Protein AF-A0A3B9QGC0-F1 (afdb_monomer_lite)

Secondary structure (DSSP, 8-state):
-PPPPTT---SSS------EEEE--BTTTEE-GGGGGGG-TT---HHHHHHGGGG-EE-HHHHHHHHTS-TTSEEEE-----GGGHHHH-

Radius of gyration: 15.06 Å; chains: 1; bounding box: 40×30×34 Å

Sequence (90 aa):
MSATPRHWHWRQKPEEPRDCAIIDIDGVLADAEHRQHYLDPPWRDWDGFFAECGGDGVFEENKTLLELFDFELTIVLLTSRPTWIQKATL

Foldseek 3Di:
DPDDPPLDDDPPDDDDDDAADEFEPDVQFWALPVLCVCCDPDDHDVVSSLVCSLPTDTPVVNVVVVVPDDPRYHYHYDYPRDPVCVVSVD

pLDDT: mean 94.47, std 6.79, range [51.5, 98.25]

Structure (mmCIF, N/CA/C/O backbone):
data_AF-A0A3B9QGC0-F1
#
_entry.id   AF-A0A3B9QGC0-F1
#
loop_
_atom_site.group_PDB
_atom_site.id
_atom_site.type_symbol
_atom_site.label_atom_id
_atom_site.label_alt_id
_atom_site.label_comp_id
_atom_site.label_asym_id
_atom_site.label_entity_id
_atom_site.label_seq_id
_atom_site.pdbx_PDB_ins_code
_atom_site.Cartn_x
_atom_site.Cartn_y
_atom_site.Cartn_z
_atom_site.occupancy
_atom_site.B_iso_or_equiv
_atom_site.auth_seq_id
_atom_site.auth_comp_id
_atom_site.auth_asym_id
_atom_site.auth_atom_id
_atom_site.pdbx_PDB_model_num
ATOM 1 N N . MET A 1 1 ? -6.874 16.828 21.213 1.00 51.50 1 MET A N 1
ATOM 2 C CA . MET A 1 1 ? -7.051 16.151 19.912 1.00 51.50 1 MET A CA 1
ATOM 3 C C . MET A 1 1 ? -5.753 16.314 19.145 1.00 51.50 1 MET A C 1
ATOM 5 O O . MET A 1 1 ? -5.387 17.444 18.848 1.00 51.50 1 MET A O 1
ATOM 9 N N . SER A 1 2 ? -5.000 15.230 18.954 1.00 59.22 2 SER A N 1
ATOM 10 C CA . SER A 1 2 ? -3.791 15.267 18.123 1.00 59.22 2 SER A CA 1
ATOM 11 C C . SER A 1 2 ? -4.207 15.599 16.691 1.00 59.22 2 SER A C 1
ATOM 13 O O . SER A 1 2 ? -5.174 15.021 16.193 1.00 59.22 2 SER A O 1
ATOM 15 N N . ALA A 1 3 ? -3.536 16.552 16.047 1.00 82.44 3 ALA A N 1
ATOM 16 C CA . ALA A 1 3 ? -3.779 16.823 14.636 1.00 82.44 3 ALA A CA 1
ATOM 17 C C . ALA A 1 3 ? -3.487 15.547 13.830 1.00 82.44 3 ALA A C 1
ATOM 19 O O . ALA A 1 3 ? -2.472 14.888 14.060 1.00 82.44 3 ALA A O 1
ATOM 20 N N . THR A 1 4 ? -4.375 15.189 12.901 1.00 84.25 4 THR A N 1
ATOM 21 C CA . THR A 1 4 ? -4.152 14.034 12.020 1.00 84.25 4 THR A CA 1
ATOM 22 C C . THR A 1 4 ? -2.845 14.248 11.241 1.00 84.25 4 THR A C 1
ATOM 24 O O . THR A 1 4 ? -2.663 15.335 10.679 1.00 84.25 4 THR A O 1
ATOM 27 N N . PRO A 1 5 ? -1.919 13.268 11.205 1.00 89.75 5 PRO A N 1
ATOM 28 C CA . PRO A 1 5 ? -0.686 13.407 10.440 1.00 89.75 5 PRO A CA 1
ATOM 29 C C . PRO A 1 5 ? -0.975 13.701 8.964 1.00 89.75 5 PRO A C 1
ATOM 31 O O . PRO A 1 5 ? -1.892 13.139 8.377 1.00 89.75 5 PRO A O 1
ATOM 34 N N . ARG A 1 6 ? -0.168 14.563 8.333 1.00 88.94 6 ARG A N 1
ATOM 35 C CA . ARG A 1 6 ? -0.410 15.024 6.947 1.00 88.94 6 ARG A CA 1
ATOM 36 C C . ARG A 1 6 ? -0.445 13.910 5.895 1.00 88.94 6 ARG A C 1
ATOM 38 O O . ARG A 1 6 ? -1.011 14.113 4.831 1.00 88.94 6 ARG A O 1
ATOM 45 N N . H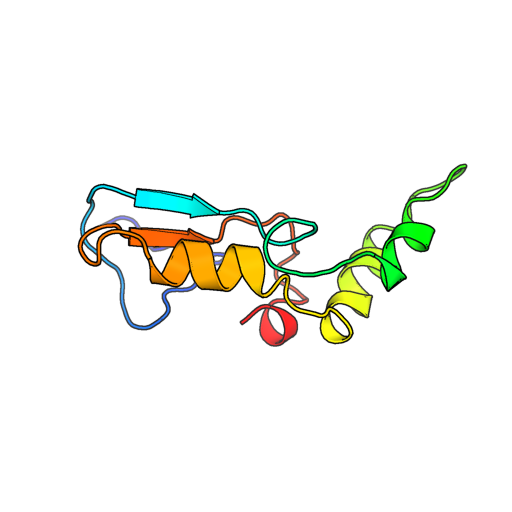IS A 1 7 ? 0.199 12.780 6.169 1.00 89.62 7 HIS A N 1
ATOM 46 C CA . HIS A 1 7 ? 0.272 11.629 5.269 1.00 89.62 7 HIS A CA 1
ATOM 47 C C . HIS A 1 7 ? -0.866 10.621 5.501 1.00 89.62 7 HIS A C 1
ATOM 49 O O . HIS A 1 7 ? -0.891 9.583 4.851 1.00 89.62 7 HIS A O 1
ATOM 55 N N . TRP A 1 8 ? -1.796 10.901 6.420 1.00 92.50 8 TRP A N 1
ATOM 56 C CA . TRP A 1 8 ? -2.964 10.055 6.652 1.00 92.50 8 TRP A CA 1
ATOM 57 C C . TRP A 1 8 ? -4.128 10.511 5.784 1.00 92.50 8 TRP A C 1
ATOM 59 O O . TRP A 1 8 ? -4.361 11.708 5.605 1.00 92.50 8 TRP A O 1
ATOM 69 N N . HIS A 1 9 ? -4.890 9.541 5.293 1.00 92.62 9 HIS A N 1
ATOM 70 C CA . HIS A 1 9 ? -6.114 9.786 4.554 1.00 92.62 9 HIS A CA 1
ATOM 71 C C . HIS A 1 9 ? -7.248 8.954 5.146 1.00 92.62 9 HIS A C 1
ATOM 73 O O . HIS A 1 9 ? -7.158 7.733 5.231 1.00 92.62 9 HIS A O 1
ATOM 79 N N . TRP A 1 10 ? -8.321 9.626 5.555 1.00 92.25 10 TRP A N 1
ATOM 80 C CA . TRP A 1 10 ? -9.538 8.968 6.014 1.00 92.25 10 TRP A CA 1
ATOM 81 C C . TRP A 1 10 ? -10.487 8.804 4.836 1.00 92.25 10 TRP A C 1
ATOM 83 O O . TRP A 1 10 ? -10.815 9.795 4.191 1.00 92.25 10 TRP A O 1
ATOM 93 N N . ARG A 1 11 ? -11.003 7.589 4.613 1.00 89.62 11 ARG A N 1
ATOM 94 C CA . ARG A 1 11 ? -11.989 7.328 3.548 1.00 89.62 11 ARG A CA 1
ATOM 95 C C . ARG A 1 11 ? -13.216 8.245 3.640 1.00 89.62 11 ARG A C 1
ATOM 97 O O . ARG A 1 11 ? -13.800 8.595 2.622 1.00 89.62 11 ARG A O 1
ATOM 104 N N . GLN A 1 12 ? -13.629 8.603 4.859 1.00 89.31 12 GLN A N 1
ATOM 105 C CA . GLN A 1 12 ? -14.735 9.538 5.098 1.00 89.31 12 GLN A CA 1
ATOM 106 C C . GLN A 1 12 ? -14.393 10.562 6.184 1.00 89.31 12 GLN A C 1
ATOM 108 O O . GLN A 1 12 ? -14.383 11.764 5.930 1.00 89.31 12 GLN A O 1
ATOM 113 N N . LYS A 1 13 ? -14.120 10.096 7.406 1.00 90.56 13 LYS A N 1
ATOM 114 C CA . LYS A 1 13 ? -13.810 10.933 8.572 1.00 90.56 13 LYS A CA 1
ATOM 115 C C . LYS A 1 13 ? -12.884 10.184 9.536 1.00 90.56 13 LYS A C 1
ATOM 117 O O . LYS A 1 13 ? -12.815 8.959 9.440 1.00 90.56 13 LYS A O 1
ATOM 122 N N . PRO A 1 14 ? -12.219 10.887 10.468 1.00 89.81 14 PRO A N 1
ATOM 123 C CA . PRO A 1 14 ? -11.516 10.241 11.566 1.00 89.81 14 PRO A CA 1
ATOM 124 C C . PRO A 1 14 ? -12.422 9.280 12.334 1.00 89.81 14 PRO A C 1
ATOM 126 O O . PRO A 1 14 ? -13.581 9.601 12.616 1.00 89.81 14 PRO A O 1
ATOM 129 N N . GLU A 1 15 ? -11.882 8.112 12.658 1.00 85.88 15 GLU A N 1
ATOM 130 C CA . GLU A 1 15 ? -12.559 7.088 13.446 1.00 85.88 15 GLU A CA 1
ATOM 131 C C . GLU A 1 15 ? -12.025 7.048 14.883 1.00 85.88 15 GLU A C 1
ATOM 133 O O . GLU A 1 15 ? -10.850 7.329 15.124 1.00 85.88 15 GLU A O 1
ATOM 138 N N . GLU A 1 16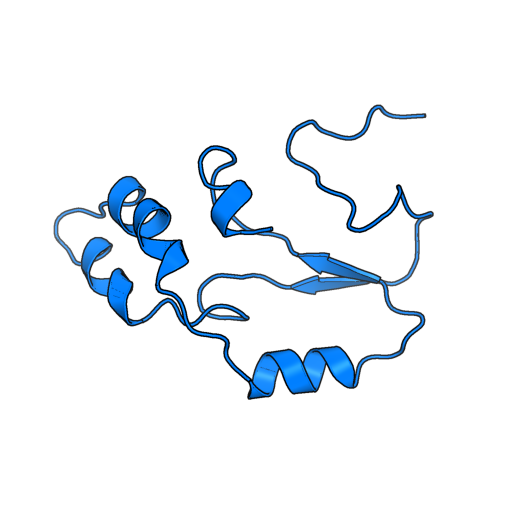 ? -12.888 6.681 15.835 1.00 89.56 16 GLU A N 1
ATOM 139 C CA . GLU A 1 16 ? -12.460 6.362 17.202 1.00 89.56 16 GLU A CA 1
ATOM 140 C C . GLU A 1 16 ? -11.675 5.036 17.230 1.00 89.56 16 GLU A C 1
ATOM 142 O O . GLU A 1 16 ? -11.940 4.162 16.393 1.00 89.56 16 GLU A O 1
ATOM 147 N N . PRO A 1 17 ? -10.737 4.855 18.184 1.00 90.44 17 PRO A N 1
ATOM 148 C CA . PRO A 1 17 ? -9.969 3.620 18.317 1.00 90.44 17 PRO A CA 1
ATOM 149 C C . PRO A 1 17 ? -10.868 2.390 18.477 1.00 90.44 17 PRO A C 1
ATOM 151 O O . PRO A 1 17 ? -11.779 2.386 19.305 1.00 90.44 17 PRO A O 1
ATOM 154 N N . ARG A 1 18 ? -10.578 1.340 17.710 1.00 92.69 18 ARG A N 1
ATOM 155 C CA . ARG A 1 18 ? -11.245 0.035 17.768 1.00 92.69 18 ARG A CA 1
ATOM 156 C C . ARG A 1 18 ? -10.313 -1.057 17.247 1.00 92.69 18 ARG A C 1
ATOM 158 O O . ARG A 1 18 ? -9.213 -0.748 16.779 1.00 92.69 18 ARG A O 1
ATOM 165 N N . ASP A 1 19 ? -10.755 -2.307 17.324 1.00 97.19 19 ASP A N 1
ATOM 166 C CA . ASP A 1 19 ? -10.022 -3.430 16.748 1.00 97.19 19 ASP A CA 1
ATOM 167 C C . ASP A 1 19 ? -9.794 -3.191 15.251 1.00 97.19 19 ASP A C 1
ATOM 169 O O . ASP A 1 19 ? -10.683 -2.740 14.524 1.00 97.19 19 ASP A O 1
ATOM 173 N N . CYS A 1 20 ? -8.572 -3.445 14.789 1.00 96.12 20 CYS A N 1
ATOM 174 C CA . CYS A 1 20 ? -8.193 -3.151 13.416 1.00 96.12 20 CYS A CA 1
ATOM 175 C C . CYS A 1 20 ? -7.283 -4.219 12.816 1.00 96.12 20 CYS A C 1
ATOM 177 O O . CYS A 1 20 ? -6.518 -4.881 13.521 1.00 96.12 20 CYS A O 1
ATOM 179 N N . ALA A 1 21 ? -7.351 -4.338 11.491 1.00 97.06 21 ALA A N 1
ATOM 180 C CA . ALA A 1 21 ? -6.378 -5.059 10.687 1.00 97.06 21 ALA A CA 1
ATOM 181 C C . ALA A 1 21 ? -5.566 -4.062 9.860 1.00 97.06 21 ALA A C 1
ATOM 183 O O . ALA A 1 21 ? -6.124 -3.231 9.139 1.00 97.06 21 ALA A O 1
ATOM 184 N N . ILE A 1 22 ? -4.242 -4.161 9.963 1.00 97.25 22 ILE A N 1
ATOM 185 C CA . ILE A 1 22 ? -3.312 -3.377 9.152 1.00 97.25 22 ILE A CA 1
ATOM 186 C C . ILE A 1 22 ? -2.966 -4.196 7.917 1.00 97.25 22 ILE A C 1
ATOM 188 O O . ILE A 1 22 ? -2.447 -5.304 8.043 1.00 97.25 22 ILE A O 1
ATOM 192 N N . ILE A 1 23 ? -3.246 -3.642 6.743 1.00 98.19 23 ILE A N 1
ATOM 193 C CA . ILE A 1 23 ? -3.042 -4.308 5.461 1.00 98.19 23 ILE A CA 1
ATOM 194 C C . ILE A 1 23 ? -2.032 -3.500 4.651 1.00 98.19 23 ILE A C 1
ATOM 196 O O . ILE A 1 23 ? -2.189 -2.290 4.470 1.00 98.19 23 ILE A O 1
ATOM 200 N N . ASP A 1 24 ? -0.980 -4.171 4.192 1.00 98.12 24 ASP A N 1
ATOM 201 C CA . ASP A 1 24 ? -0.044 -3.598 3.225 1.00 98.12 24 ASP A CA 1
ATOM 202 C C . ASP A 1 24 ? -0.679 -3.537 1.822 1.00 98.12 24 ASP A C 1
ATOM 204 O O . ASP A 1 24 ? -1.718 -4.146 1.566 1.00 98.12 24 ASP A O 1
ATOM 208 N N . ILE A 1 25 ? -0.079 -2.780 0.905 1.00 97.81 25 ILE A N 1
ATOM 209 C CA . ILE A 1 25 ? -0.592 -2.605 -0.457 1.00 97.81 25 ILE A CA 1
ATOM 210 C C . ILE A 1 25 ? 0.225 -3.406 -1.471 1.00 97.81 25 ILE A C 1
ATOM 212 O O . ILE A 1 25 ? -0.333 -4.273 -2.141 1.00 97.81 25 ILE A O 1
ATOM 216 N N . ASP A 1 26 ? 1.516 -3.120 -1.626 1.00 97.94 26 ASP A N 1
ATOM 217 C CA . ASP A 1 26 ? 2.305 -3.599 -2.768 1.00 97.94 26 ASP A CA 1
ATOM 218 C C . ASP A 1 26 ? 2.695 -5.075 -2.605 1.00 97.94 26 ASP A C 1
ATOM 220 O O . ASP A 1 26 ? 3.439 -5.428 -1.697 1.00 97.94 26 ASP A O 1
ATOM 224 N N . GLY A 1 27 ? 2.198 -5.952 -3.484 1.00 96.62 27 GLY A N 1
ATOM 225 C CA . GLY A 1 27 ? 2.374 -7.402 -3.335 1.00 96.62 27 GLY A CA 1
ATOM 226 C C . GLY A 1 27 ? 1.403 -8.047 -2.337 1.00 96.62 27 GLY A C 1
ATOM 227 O O . GLY A 1 27 ? 1.528 -9.237 -2.050 1.00 96.62 27 GLY A O 1
ATOM 228 N N . VAL A 1 28 ? 0.433 -7.279 -1.818 1.00 97.81 28 VAL A N 1
ATOM 229 C CA . VAL A 1 28 ? -0.635 -7.764 -0.929 1.00 97.81 28 VAL A CA 1
ATOM 230 C C . VAL A 1 28 ? -2.011 -7.464 -1.513 1.00 97.81 28 VAL A C 1
ATOM 232 O O . VAL A 1 28 ? -2.747 -8.390 -1.821 1.00 97.81 28 VAL A O 1
ATOM 235 N N . LEU A 1 29 ? -2.383 -6.200 -1.706 1.00 97.88 29 LEU A N 1
ATOM 236 C CA . LEU A 1 29 ? -3.634 -5.839 -2.388 1.00 97.88 29 LEU A CA 1
ATOM 237 C C . LEU A 1 29 ? -3.407 -5.503 -3.855 1.00 97.88 29 LEU A C 1
ATOM 239 O O . LEU A 1 29 ? -4.193 -5.917 -4.703 1.00 97.88 29 LEU A O 1
ATOM 243 N N . ALA A 1 30 ? -2.342 -4.763 -4.140 1.00 98.19 30 ALA A N 1
ATOM 244 C CA . ALA A 1 30 ? -1.960 -4.391 -5.486 1.00 98.19 30 ALA A CA 1
ATOM 245 C C . ALA A 1 30 ? -1.029 -5.448 -6.080 1.00 98.19 30 ALA A C 1
ATOM 247 O O . ALA A 1 30 ? -0.003 -5.791 -5.475 1.00 98.19 30 ALA A O 1
ATOM 248 N N . ASP A 1 31 ? -1.370 -5.915 -7.277 1.00 98.19 31 ASP A N 1
ATOM 249 C CA . ASP A 1 31 ? -0.469 -6.710 -8.097 1.00 98.19 31 ASP A CA 1
ATOM 250 C C . ASP A 1 31 ? 0.584 -5.786 -8.712 1.00 98.19 31 ASP A C 1
ATOM 252 O O . ASP A 1 31 ? 0.331 -5.068 -9.678 1.00 98.19 31 ASP A O 1
ATOM 256 N N . ALA A 1 32 ? 1.759 -5.787 -8.086 1.00 97.69 32 ALA A N 1
ATOM 257 C CA . ALA A 1 32 ? 2.908 -4.983 -8.472 1.00 97.69 32 ALA A CA 1
ATOM 258 C C . ALA A 1 32 ? 3.926 -5.782 -9.307 1.00 97.69 32 ALA A C 1
ATOM 260 O O . ALA A 1 32 ? 5.092 -5.377 -9.379 1.00 97.69 32 ALA A O 1
ATOM 261 N N . GLU A 1 33 ? 3.546 -6.933 -9.883 1.00 97.31 33 GLU A N 1
ATOM 262 C CA . GLU A 1 33 ? 4.462 -7.811 -10.623 1.00 97.31 33 GLU A CA 1
ATOM 263 C C . GLU A 1 33 ? 5.122 -7.082 -11.803 1.00 97.31 33 GLU A C 1
ATOM 265 O O . GLU A 1 33 ? 6.347 -7.129 -11.952 1.00 97.31 33 GLU A O 1
ATOM 270 N N . HIS A 1 34 ? 4.349 -6.324 -12.596 1.00 97.56 34 HIS A N 1
ATOM 271 C CA . HIS A 1 34 ? 4.851 -5.674 -13.818 1.00 97.56 34 HIS A CA 1
ATOM 272 C C . HIS A 1 34 ? 5.973 -4.671 -13.558 1.00 97.56 34 HIS A C 1
ATOM 274 O O . HIS A 1 34 ? 6.759 -4.383 -14.459 1.00 97.56 34 HIS A O 1
ATOM 280 N N . ARG A 1 35 ? 6.074 -4.156 -12.332 1.00 97.56 35 ARG A N 1
ATOM 281 C CA . ARG A 1 35 ? 7.075 -3.172 -11.916 1.00 97.56 35 ARG A CA 1
ATOM 282 C C . ARG A 1 35 ? 8.168 -3.740 -11.010 1.00 97.56 35 ARG A C 1
ATOM 284 O O . ARG A 1 35 ? 9.073 -3.001 -10.646 1.00 97.56 35 ARG A O 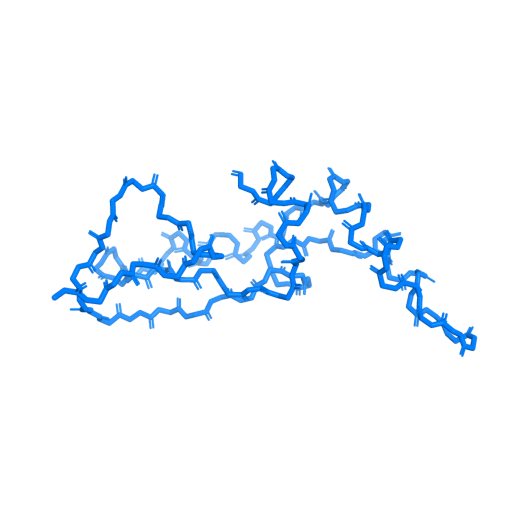1
ATOM 291 N N . GLN A 1 36 ? 8.182 -5.041 -10.705 1.00 97.25 36 GLN A N 1
ATOM 292 C CA . GLN A 1 36 ? 9.275 -5.643 -9.917 1.00 97.25 36 GLN A CA 1
ATOM 293 C C . GLN A 1 36 ? 10.654 -5.456 -10.560 1.00 97.25 36 GLN A C 1
ATOM 295 O O . GLN A 1 36 ? 11.643 -5.306 -9.847 1.00 97.25 36 GLN A O 1
ATOM 300 N N . HIS A 1 37 ? 10.713 -5.381 -11.893 1.00 96.94 37 HIS A N 1
ATOM 301 C CA . HIS A 1 37 ? 11.958 -5.204 -12.641 1.00 96.94 37 HIS A CA 1
ATOM 302 C C . HIS A 1 37 ? 12.724 -3.915 -12.285 1.00 96.94 37 HIS A C 1
ATOM 304 O O . HIS A 1 37 ? 13.941 -3.860 -12.439 1.00 96.94 37 HIS A O 1
ATOM 310 N N . TYR A 1 38 ? 12.052 -2.883 -11.754 1.00 97.94 38 TYR A N 1
ATOM 311 C CA . TYR A 1 38 ? 12.723 -1.680 -11.243 1.00 97.94 38 TYR A CA 1
ATOM 312 C C . TYR A 1 38 ? 13.607 -1.966 -10.018 1.00 97.94 38 TYR A C 1
ATOM 314 O O . TYR A 1 38 ? 14.497 -1.183 -9.692 1.00 97.94 38 TYR A O 1
ATOM 322 N N . LEU A 1 39 ? 13.372 -3.074 -9.313 1.00 97.06 39 LEU A N 1
ATOM 323 C CA . LEU A 1 39 ? 14.083 -3.453 -8.091 1.00 97.06 39 LEU A CA 1
ATOM 324 C C . LEU A 1 39 ? 15.174 -4.505 -8.336 1.00 97.06 39 LEU A C 1
ATOM 326 O O . LEU A 1 39 ? 15.826 -4.951 -7.381 1.00 97.06 39 LEU A O 1
ATOM 330 N N . ASP A 1 40 ? 15.386 -4.883 -9.596 1.00 96.44 40 ASP A N 1
ATOM 331 C CA . ASP A 1 40 ? 16.413 -5.837 -9.981 1.00 96.44 40 ASP A CA 1
ATOM 332 C C . ASP A 1 40 ? 17.827 -5.275 -9.734 1.00 96.44 40 ASP A C 1
ATOM 334 O O . ASP A 1 40 ? 18.081 -4.073 -9.837 1.00 96.44 40 ASP A O 1
ATOM 338 N N . PRO A 1 41 ? 18.801 -6.128 -9.378 1.00 94.38 41 PRO A N 1
ATOM 339 C CA . PRO A 1 41 ? 20.185 -5.701 -9.214 1.00 94.38 41 PRO A CA 1
ATOM 340 C C . PRO A 1 41 ? 20.789 -5.211 -10.547 1.00 94.38 41 PRO A C 1
ATOM 342 O O . PRO A 1 41 ? 20.391 -5.669 -11.616 1.00 94.38 41 PRO A O 1
ATOM 345 N N . PRO A 1 42 ? 21.824 -4.347 -10.518 1.00 94.31 42 PRO A N 1
ATOM 346 C CA . PRO A 1 42 ? 22.611 -3.948 -9.347 1.00 94.31 42 PRO A CA 1
ATOM 347 C C . PRO A 1 42 ? 22.066 -2.739 -8.571 1.00 94.31 42 PRO A C 1
ATOM 349 O O . PRO A 1 42 ? 22.602 -2.432 -7.507 1.00 94.31 42 PRO A O 1
ATOM 352 N N . TRP A 1 43 ? 21.037 -2.055 -9.075 1.00 94.19 43 TRP A N 1
ATOM 353 C CA . TRP A 1 43 ? 20.498 -0.827 -8.486 1.00 94.19 43 TRP A CA 1
ATOM 354 C C . TRP A 1 43 ? 18.976 -0.854 -8.479 1.00 94.19 43 TRP A C 1
ATOM 356 O O . TRP A 1 43 ? 18.366 -1.123 -9.502 1.00 94.19 43 TRP A O 1
ATOM 366 N N . ARG A 1 44 ? 18.382 -0.510 -7.334 1.00 97.38 44 ARG A N 1
ATOM 367 C CA . ARG A 1 44 ? 16.927 -0.433 -7.168 1.00 97.38 44 ARG A CA 1
ATOM 368 C C . ARG A 1 44 ? 16.434 0.972 -7.488 1.00 97.38 44 ARG A C 1
ATOM 370 O O . ARG A 1 44 ? 16.801 1.914 -6.784 1.00 97.38 44 ARG A O 1
ATOM 377 N N . ASP A 1 45 ? 15.588 1.092 -8.498 1.00 97.75 45 ASP A N 1
ATOM 378 C CA . ASP A 1 45 ? 14.878 2.314 -8.860 1.00 97.75 45 ASP A CA 1
ATOM 379 C C . ASP A 1 45 ? 13.512 2.369 -8.160 1.00 97.75 45 ASP A C 1
ATOM 381 O O . ASP A 1 45 ? 12.476 1.976 -8.695 1.00 97.75 45 ASP A O 1
ATOM 385 N N . TRP A 1 46 ? 13.512 2.845 -6.915 1.00 97.44 46 TRP A N 1
ATOM 386 C CA . TRP A 1 46 ? 12.274 3.001 -6.150 1.00 97.44 46 TRP A CA 1
ATOM 387 C C . TRP A 1 46 ? 11.346 4.069 -6.730 1.00 97.44 46 TRP A C 1
ATOM 389 O O . TRP A 1 46 ? 10.129 3.923 -6.634 1.00 97.44 46 TRP A O 1
ATOM 399 N N . ASP A 1 47 ? 11.894 5.122 -7.335 1.00 97.75 47 ASP A N 1
ATOM 400 C CA . ASP A 1 47 ? 11.082 6.194 -7.909 1.00 97.75 47 ASP A CA 1
ATOM 401 C C . ASP A 1 47 ? 10.310 5.677 -9.129 1.00 97.75 47 ASP A C 1
ATOM 403 O O . ASP A 1 47 ? 9.096 5.873 -9.202 1.00 97.75 47 ASP A O 1
ATOM 407 N N . GLY A 1 48 ? 10.977 4.939 -10.025 1.00 97.69 48 GLY A N 1
ATOM 408 C CA . GLY A 1 48 ? 10.342 4.244 -11.146 1.00 97.69 48 GLY A CA 1
ATOM 409 C C . GLY A 1 48 ? 9.327 3.196 -10.685 1.00 97.69 48 GLY A C 1
ATOM 410 O O . GLY A 1 48 ? 8.187 3.195 -11.150 1.00 97.69 48 GLY A O 1
ATOM 411 N N . PHE A 1 49 ? 9.688 2.382 -9.684 1.00 98.06 49 PHE A N 1
ATOM 412 C CA . PHE A 1 49 ? 8.774 1.409 -9.079 1.00 98.06 49 PHE A CA 1
ATOM 413 C C . PHE A 1 49 ? 7.474 2.068 -8.597 1.00 98.06 49 PHE A C 1
ATOM 415 O O . PHE A 1 49 ? 6.380 1.596 -8.898 1.00 98.06 49 PHE A O 1
ATOM 422 N N . PHE A 1 50 ? 7.546 3.168 -7.847 1.00 98.00 50 PHE A N 1
ATOM 423 C CA . PHE A 1 50 ? 6.341 3.824 -7.335 1.00 98.00 50 PHE A CA 1
ATOM 424 C C . PHE A 1 50 ? 5.581 4.609 -8.412 1.00 98.00 50 PHE A C 1
ATOM 426 O O . PHE A 1 50 ? 4.350 4.634 -8.374 1.00 98.00 50 PHE A O 1
ATOM 433 N N . ALA A 1 51 ? 6.272 5.208 -9.384 1.00 97.75 51 ALA A N 1
ATOM 434 C CA . ALA A 1 51 ? 5.639 5.971 -10.460 1.00 97.75 51 ALA A CA 1
ATOM 435 C C . ALA A 1 51 ? 4.693 5.114 -11.322 1.00 97.75 51 ALA A C 1
ATOM 437 O O . ALA A 1 51 ? 3.635 5.597 -11.725 1.00 97.75 51 ALA A O 1
ATOM 438 N N . GLU A 1 52 ? 5.018 3.835 -11.527 1.00 97.69 52 GLU A N 1
ATOM 439 C CA . GLU A 1 52 ? 4.240 2.910 -12.367 1.00 97.69 52 GLU A CA 1
ATOM 440 C C . GLU A 1 52 ? 3.102 2.172 -11.631 1.00 97.69 52 GLU A C 1
ATOM 442 O O . GLU A 1 52 ? 2.461 1.287 -12.202 1.00 97.69 52 GLU A O 1
ATOM 447 N N . CYS A 1 53 ? 2.798 2.538 -10.377 1.00 97.62 53 CYS A N 1
ATOM 448 C CA . CYS A 1 53 ? 1.744 1.882 -9.584 1.00 97.62 53 CYS A CA 1
ATOM 449 C C . CYS A 1 53 ? 0.325 2.018 -10.164 1.00 97.62 53 CYS A C 1
ATOM 451 O O . CYS A 1 53 ? -0.562 1.245 -9.817 1.00 97.62 53 CYS A O 1
ATOM 453 N N . GLY A 1 54 ? 0.086 2.986 -11.054 1.00 96.06 54 GLY A N 1
ATOM 454 C CA . GLY A 1 54 ? -1.215 3.153 -11.711 1.00 96.06 54 GLY A CA 1
ATOM 455 C C . GLY A 1 54 ? -1.569 2.020 -12.682 1.00 96.06 54 GLY A C 1
ATOM 456 O O . GLY A 1 54 ? -2.726 1.912 -13.079 1.00 96.06 54 GLY A O 1
ATOM 457 N N . GLY A 1 55 ? -0.586 1.202 -13.074 1.00 96.31 55 G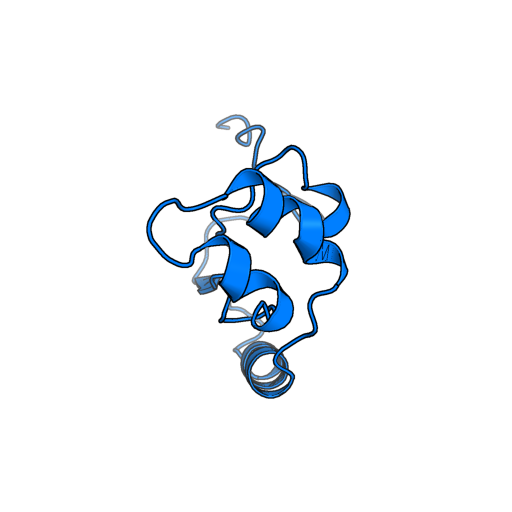LY A N 1
ATOM 458 C CA . GLY A 1 55 ? -0.793 0.006 -13.891 1.00 96.31 55 GLY A CA 1
ATOM 459 C C . GLY A 1 55 ? -1.091 -1.260 -13.088 1.00 96.31 55 GLY A C 1
ATOM 460 O O . GLY A 1 55 ? -1.285 -2.305 -13.702 1.00 96.31 55 GLY A O 1
ATOM 461 N N . ASP A 1 56 ? -1.100 -1.189 -11.752 1.00 97.88 56 ASP A N 1
ATOM 462 C CA . ASP A 1 56 ? -1.297 -2.366 -10.906 1.00 97.88 56 ASP A CA 1
ATOM 463 C C . ASP A 1 56 ? -2.694 -2.972 -11.093 1.00 97.88 56 ASP A C 1
ATOM 465 O O . ASP A 1 56 ? -3.709 -2.267 -11.139 1.00 97.88 56 ASP A O 1
ATOM 469 N N . GLY A 1 57 ? -2.745 -4.302 -11.117 1.00 97.25 57 GLY A N 1
ATOM 470 C CA . GLY A 1 57 ? -3.978 -5.041 -10.870 1.00 97.25 57 GLY A CA 1
ATOM 471 C C . GLY A 1 57 ? -4.322 -5.087 -9.378 1.00 97.25 57 GLY A C 1
ATOM 472 O O . GLY A 1 57 ? -3.593 -4.580 -8.524 1.00 97.25 57 GLY A O 1
ATOM 473 N N . VAL A 1 58 ? -5.431 -5.746 -9.046 1.00 97.56 58 VAL A N 1
ATOM 474 C CA . VAL A 1 58 ? -5.789 -6.083 -7.662 1.00 97.56 58 VAL A CA 1
ATOM 475 C C . VAL A 1 58 ? -5.750 -7.598 -7.514 1.00 97.56 58 VAL A C 1
ATOM 477 O O . VAL A 1 58 ? -6.300 -8.309 -8.354 1.00 97.56 58 VAL A O 1
ATOM 480 N N . PHE A 1 59 ? -5.148 -8.097 -6.433 1.00 98.25 59 PHE A N 1
ATOM 481 C CA . PHE A 1 59 ? -5.306 -9.497 -6.041 1.00 98.25 59 PHE A CA 1
ATOM 482 C C . PHE A 1 59 ? -6.736 -9.710 -5.528 1.00 98.25 59 PHE A C 1
ATOM 484 O O . PHE A 1 59 ? -7.047 -9.433 -4.364 1.00 98.25 59 PHE A O 1
ATOM 491 N N . GLU A 1 60 ? -7.630 -10.157 -6.414 1.00 98.00 60 GLU A N 1
ATOM 492 C CA . GLU A 1 60 ? -9.062 -10.302 -6.123 1.00 98.00 60 GLU A CA 1
ATOM 493 C C . GLU A 1 60 ? -9.330 -11.265 -4.956 1.00 98.00 60 GLU A C 1
ATOM 495 O O . GLU A 1 60 ? -10.277 -11.058 -4.199 1.00 98.00 60 GLU A O 1
ATOM 500 N N . GLU A 1 61 ? -8.481 -12.270 -4.733 1.00 98.06 61 GLU A N 1
ATOM 501 C CA . GLU A 1 61 ? -8.574 -13.179 -3.587 1.00 98.06 61 GLU A CA 1
ATOM 502 C C . GLU A 1 61 ? -8.368 -12.440 -2.259 1.00 98.06 61 GLU A C 1
ATOM 504 O O . GLU A 1 61 ? -9.118 -12.650 -1.303 1.00 98.06 61 GLU A O 1
ATOM 509 N N . ASN A 1 62 ? -7.392 -11.531 -2.206 1.00 98.19 62 ASN A N 1
ATOM 510 C CA . ASN A 1 62 ? -7.081 -10.769 -0.998 1.00 98.19 62 ASN A CA 1
ATOM 511 C C . ASN A 1 62 ? -8.138 -9.694 -0.745 1.00 98.19 62 ASN A C 1
ATOM 513 O O . ASN A 1 62 ? -8.564 -9.509 0.393 1.00 98.19 62 ASN A O 1
ATOM 517 N N . LYS A 1 63 ? -8.642 -9.050 -1.802 1.00 97.56 63 LYS A N 1
ATOM 518 C CA . LYS A 1 63 ? -9.814 -8.171 -1.712 1.00 97.56 63 LYS A CA 1
ATOM 519 C C . LYS A 1 63 ? -11.040 -8.924 -1.184 1.00 97.56 63 LYS A C 1
ATOM 521 O O . LYS A 1 63 ? -11.676 -8.448 -0.249 1.00 97.56 63 LYS A O 1
ATOM 526 N N . THR A 1 64 ? -11.326 -10.111 -1.722 1.00 98.00 64 THR A N 1
ATOM 527 C CA . THR A 1 64 ? -12.446 -10.956 -1.271 1.00 98.00 64 THR A CA 1
ATOM 528 C C . THR A 1 64 ? -12.289 -11.324 0.203 1.00 98.00 64 THR A C 1
ATOM 530 O O . THR A 1 64 ? -13.248 -11.262 0.963 1.00 98.00 64 THR A O 1
ATOM 533 N N . LEU A 1 65 ? -11.074 -11.661 0.643 1.00 97.38 65 LEU A N 1
ATOM 534 C CA . LEU A 1 65 ? -10.800 -11.937 2.051 1.00 97.38 65 LEU A CA 1
ATOM 535 C C . LEU A 1 65 ? -11.105 -10.727 2.947 1.00 97.38 65 LEU A C 1
ATOM 537 O O . LEU A 1 65 ? -11.729 -10.901 3.991 1.00 97.38 65 LEU A O 1
ATOM 541 N N . LEU A 1 66 ? -10.713 -9.514 2.540 1.00 96.88 66 LEU A N 1
ATOM 542 C CA . LEU A 1 66 ? -11.036 -8.300 3.298 1.00 96.88 66 LEU A CA 1
ATOM 543 C C . LEU A 1 66 ? -12.544 -8.027 3.350 1.00 96.88 66 LEU A C 1
ATOM 545 O O . LEU A 1 66 ? -13.039 -7.567 4.373 1.00 96.88 66 LEU A O 1
ATOM 549 N N . GLU A 1 67 ? -13.281 -8.330 2.280 1.00 95.81 67 GLU A N 1
ATOM 550 C CA . GLU A 1 67 ? -14.748 -8.222 2.250 1.00 95.81 67 GLU A CA 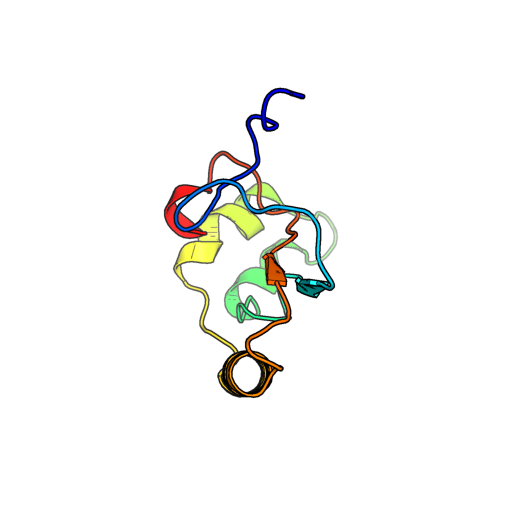1
ATOM 551 C C . GLU A 1 67 ? -15.442 -9.234 3.182 1.00 95.81 67 GLU A C 1
ATOM 553 O O . GLU A 1 67 ? -16.592 -9.024 3.566 1.00 95.81 67 GLU A O 1
ATOM 558 N N . LEU A 1 68 ? -14.749 -10.311 3.566 1.00 97.31 68 LEU A N 1
ATOM 559 C CA . LEU A 1 68 ? -15.230 -11.325 4.509 1.00 97.31 68 LEU A CA 1
ATOM 560 C C . LEU A 1 68 ? -14.849 -11.041 5.968 1.00 97.31 68 LEU A C 1
ATOM 562 O O . LEU A 1 68 ? -15.265 -11.793 6.853 1.00 97.31 68 LEU A O 1
ATOM 566 N N . PHE A 1 69 ? -14.048 -10.007 6.241 1.00 97.19 69 PHE A N 1
ATOM 567 C CA . PHE A 1 69 ? -13.729 -9.627 7.616 1.00 97.19 69 PHE A CA 1
ATOM 568 C C . PHE A 1 69 ? -14.975 -9.130 8.352 1.00 97.19 69 PHE A C 1
ATOM 570 O O . PHE A 1 69 ? -15.950 -8.681 7.747 1.00 97.19 69 PHE A O 1
ATOM 577 N N . ASP A 1 70 ? -14.931 -9.220 9.682 1.00 96.31 70 ASP A N 1
ATOM 578 C CA . ASP A 1 70 ? -15.973 -8.647 10.527 1.00 96.31 70 ASP A CA 1
ATOM 579 C C . ASP A 1 70 ? -16.133 -7.153 10.203 1.00 96.31 70 ASP A C 1
ATOM 581 O O . ASP A 1 70 ? -15.151 -6.411 10.142 1.00 96.31 70 ASP A O 1
ATOM 585 N N . PHE A 1 71 ? -17.374 -6.711 9.994 1.00 91.81 71 PHE A N 1
ATOM 586 C CA . PHE A 1 71 ? -17.688 -5.327 9.649 1.00 91.81 71 PHE A CA 1
ATOM 587 C C . PHE A 1 71 ? -17.354 -4.347 10.784 1.00 91.81 71 PHE A C 1
ATOM 589 O O . PHE A 1 71 ? -17.267 -3.141 10.540 1.00 91.81 71 PHE A O 1
ATOM 596 N N . GLU A 1 72 ? -17.190 -4.839 12.018 1.00 93.44 72 GLU A N 1
ATOM 597 C CA . GLU A 1 72 ? -16.742 -4.032 13.154 1.00 93.44 72 GLU A CA 1
ATOM 598 C C . GLU A 1 72 ? -15.230 -3.748 13.119 1.00 93.44 72 GLU A C 1
ATOM 600 O O . GLU A 1 72 ? -14.777 -2.777 13.736 1.00 93.44 72 GLU A O 1
ATOM 605 N N . LEU A 1 73 ? -14.452 -4.537 12.366 1.00 95.75 73 LEU A N 1
ATOM 606 C CA . LEU A 1 73 ? -13.004 -4.386 12.255 1.00 95.75 73 LEU A CA 1
ATOM 607 C C . LEU A 1 73 ? -12.644 -3.209 11.338 1.00 95.75 73 LEU A C 1
ATOM 609 O O . LEU A 1 73 ? -12.994 -3.179 10.157 1.00 95.75 73 LEU A O 1
ATOM 613 N N . THR A 1 74 ? -11.873 -2.245 11.845 1.00 95.00 74 THR A N 1
ATOM 614 C CA . THR A 1 74 ? -11.347 -1.169 10.993 1.00 95.00 74 THR A CA 1
ATOM 615 C C . THR A 1 74 ? -10.203 -1.700 10.129 1.00 95.00 74 THR A C 1
ATOM 617 O O . THR A 1 74 ? -9.194 -2.187 10.637 1.00 95.00 74 THR A O 1
ATOM 620 N N . ILE A 1 75 ? -10.318 -1.548 8.810 1.00 95.75 75 ILE A N 1
ATOM 621 C CA . ILE A 1 75 ? -9.215 -1.813 7.879 1.00 95.75 75 ILE A CA 1
ATOM 622 C C . ILE A 1 75 ? -8.340 -0.567 7.763 1.00 95.75 75 ILE A C 1
ATOM 624 O O . ILE A 1 75 ? -8.812 0.499 7.362 1.00 95.75 75 ILE A O 1
ATOM 628 N N . VAL A 1 76 ? -7.054 -0.706 8.081 1.00 96.12 76 VAL A N 1
ATOM 629 C CA . VAL A 1 76 ? -6.049 0.352 7.933 1.00 96.12 76 VAL A CA 1
ATOM 630 C C . VAL A 1 76 ? -5.070 -0.053 6.841 1.00 96.12 76 VAL A C 1
ATOM 632 O O . VAL A 1 76 ? -4.294 -0.988 7.019 1.00 96.12 76 VAL A O 1
ATOM 635 N N . LEU A 1 77 ? -5.075 0.671 5.722 1.00 97.00 77 LEU A N 1
ATOM 636 C CA . LEU A 1 77 ? -4.053 0.501 4.692 1.00 97.00 77 LEU A CA 1
ATOM 637 C C . LEU A 1 77 ? -2.783 1.246 5.113 1.00 97.00 77 LEU A C 1
ATOM 639 O O . LEU A 1 77 ? -2.801 2.471 5.254 1.00 97.00 77 LEU A O 1
ATOM 643 N N . LEU A 1 78 ? -1.691 0.513 5.322 1.00 97.12 78 LEU A N 1
ATOM 644 C CA . LEU A 1 78 ? -0.388 1.069 5.682 1.00 97.12 78 LEU A CA 1
ATOM 645 C C . LEU A 1 78 ? 0.620 0.712 4.598 1.00 97.12 78 LEU A C 1
ATOM 647 O O . LEU A 1 78 ? 0.929 -0.454 4.402 1.00 97.12 78 LEU A O 1
ATOM 651 N N . THR A 1 79 ? 1.152 1.722 3.918 1.00 97.31 79 THR A N 1
ATOM 652 C CA . THR A 1 79 ? 2.016 1.530 2.751 1.00 97.31 79 THR A CA 1
ATOM 653 C C . THR A 1 79 ? 3.241 2.437 2.800 1.00 97.31 79 THR A C 1
ATOM 655 O O . THR A 1 79 ? 3.210 3.522 3.386 1.00 97.31 79 THR A O 1
ATOM 658 N N . SER A 1 80 ? 4.319 1.993 2.154 1.00 96.06 80 SER A N 1
ATOM 659 C CA . SER A 1 80 ? 5.508 2.801 1.876 1.00 96.06 80 SER A CA 1
ATOM 660 C C . SER A 1 80 ? 5.359 3.683 0.631 1.00 96.06 80 SER A C 1
ATOM 662 O O . SER A 1 80 ? 6.242 4.508 0.382 1.00 96.06 80 SER A O 1
ATOM 664 N N . ARG A 1 81 ? 4.251 3.557 -0.122 1.00 97.00 81 ARG A N 1
ATOM 665 C CA . ARG A 1 81 ? 3.953 4.421 -1.268 1.00 97.00 81 ARG A CA 1
ATOM 666 C C . ARG A 1 81 ? 4.072 5.890 -0.857 1.00 97.00 81 ARG A C 1
ATOM 668 O O . ARG A 1 81 ? 3.383 6.336 0.067 1.00 97.00 81 ARG A O 1
ATOM 675 N N . PRO A 1 82 ? 4.935 6.666 -1.523 1.00 96.56 82 PRO A N 1
ATOM 676 C CA . PRO A 1 82 ? 5.191 8.031 -1.114 1.00 96.56 82 PRO A CA 1
ATOM 677 C C . PRO A 1 82 ? 3.994 8.941 -1.410 1.00 96.56 82 PRO A C 1
ATOM 679 O O . PRO A 1 82 ? 3.205 8.721 -2.327 1.00 96.56 82 PRO A O 1
ATOM 682 N N . THR A 1 83 ? 3.868 10.031 -0.656 1.00 95.31 83 THR A N 1
ATOM 683 C CA . THR A 1 83 ? 2.713 10.938 -0.760 1.00 95.31 83 THR A CA 1
ATOM 684 C C . THR A 1 83 ? 2.586 11.635 -2.117 1.00 95.31 83 THR A C 1
ATOM 686 O O . THR A 1 83 ? 1.500 12.098 -2.457 1.00 95.31 83 THR A O 1
ATOM 689 N N . TRP A 1 84 ? 3.648 11.695 -2.926 1.00 95.81 84 TRP A N 1
ATOM 690 C CA . TRP A 1 84 ? 3.592 12.285 -4.266 1.00 95.81 84 TRP A CA 1
ATOM 691 C C . TRP A 1 84 ? 2.827 11.422 -5.288 1.00 95.81 84 TRP A C 1
ATOM 693 O O . TRP A 1 84 ? 2.335 11.979 -6.267 1.00 95.81 84 TRP A O 1
ATOM 703 N N . ILE A 1 85 ? 2.625 10.119 -5.030 1.00 96.00 85 ILE A N 1
ATOM 704 C CA . ILE A 1 85 ? 1.718 9.251 -5.815 1.00 96.00 85 ILE A CA 1
ATOM 705 C C . ILE A 1 85 ? 0.342 9.063 -5.177 1.00 96.00 85 ILE A C 1
ATOM 707 O O . ILE A 1 85 ? -0.444 8.246 -5.643 1.00 96.00 85 ILE A O 1
ATOM 711 N N . GLN A 1 86 ? 0.005 9.812 -4.125 1.00 94.00 86 GLN A N 1
ATOM 712 C CA . GLN A 1 86 ? -1.220 9.594 -3.349 1.00 94.00 86 GLN A CA 1
ATOM 713 C C . GLN A 1 86 ? -2.491 9.509 -4.212 1.00 94.00 86 GLN A C 1
ATOM 715 O O . GLN A 1 86 ? -3.363 8.700 -3.923 1.00 94.00 86 GLN A O 1
ATOM 720 N N . LYS A 1 87 ? -2.584 10.296 -5.291 1.00 93.06 87 LYS A N 1
ATOM 721 C CA . LYS A 1 87 ? -3.731 10.277 -6.213 1.00 93.06 87 LYS A CA 1
ATOM 722 C C . LYS A 1 87 ? -3.902 8.948 -6.966 1.00 93.06 87 LYS A C 1
ATOM 724 O O . LYS A 1 87 ? -5.012 8.639 -7.363 1.00 93.06 87 LYS A O 1
ATOM 729 N N . ALA A 1 88 ? -2.822 8.211 -7.219 1.00 94.25 88 ALA A N 1
ATOM 730 C CA . ALA A 1 88 ? -2.888 6.890 -7.846 1.00 94.25 88 ALA A CA 1
ATOM 731 C C . ALA A 1 88 ? -3.187 5.779 -6.823 1.00 94.25 88 ALA A C 1
ATOM 733 O O . ALA A 1 88 ? -3.627 4.701 -7.202 1.00 94.25 88 ALA A O 1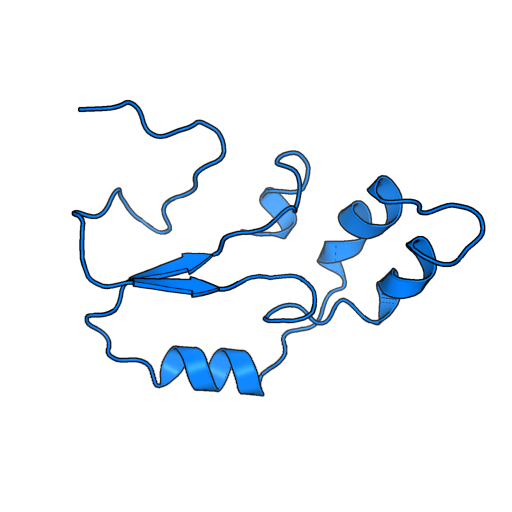
ATOM 734 N N . THR A 1 89 ? -2.939 6.037 -5.535 1.00 94.62 89 THR A N 1
ATOM 735 C CA . THR A 1 89 ? -3.180 5.086 -4.440 1.00 94.62 89 THR A CA 1
ATOM 736 C C . THR A 1 89 ? -4.606 5.155 -3.882 1.00 94.62 89 THR A C 1
ATOM 738 O O . THR A 1 89 ? -5.114 4.134 -3.427 1.00 94.62 89 THR A O 1
ATOM 741 N N . LEU A 1 90 ? -5.217 6.347 -3.849 1.00 91.56 90 LEU A N 1
ATOM 742 C CA . LEU A 1 90 ? -6.548 6.614 -3.277 1.00 91.56 90 LEU A CA 1
ATOM 743 C C . LEU A 1 90 ? -7.648 6.633 -4.339 1.00 91.56 90 LEU A C 1
ATOM 745 O O . LEU A 1 90 ? -8.746 6.122 -4.027 1.00 91.56 90 LEU A O 1
#